Protein AF-A0A8D3B479-F1 (afdb_monomer)

Secondary structure (DSSP, 8-state):
------HHHHHHHHHHHHHHHHHHHHHHHHHHHHHHHHHHHHHHHHHH-TTS---HHHHHHHHHHHHHHHH-GGGS--

pLDDT: mean 74.15, std 15.64, range [37.66, 95.06]

Solvent-accessible surface area (backbone atoms only — not comparable to full-atom values): 4741 Å² total; per-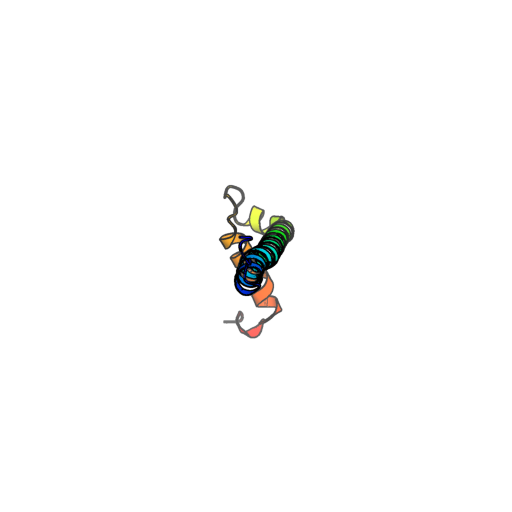residue (Å²): 136,82,85,81,79,56,72,69,58,58,52,55,52,50,52,64,52,50,53,57,49,57,50,47,53,50,50,50,51,52,52,50,51,52,53,51,51,39,64,74,42,38,70,60,47,43,72,75,42,74,88,56,86,84,45,75,64,56,47,51,51,50,51,46,63,68,43,43,57,76,78,43,54,86,80,71,79,124

Sequence (78 aa):
MAPTITAQEHLTLSHKVRKPLVEKLRRERINSSIEQLKCLLAPELVQQQPDSKLEKADVLEMTVFSLLPTLHPNLITE

Structure (mmCIF, N/CA/C/O backbone):
data_AF-A0A8D3B479-F1
#
_entry.id   AF-A0A8D3B479-F1
#
loop_
_atom_site.group_PDB
_atom_site.id
_atom_site.type_symbol
_atom_site.label_atom_id
_atom_site.label_alt_id
_atom_site.label_comp_id
_atom_site.label_asym_id
_atom_site.label_entity_id
_atom_site.label_seq_id
_atom_site.pdbx_PDB_ins_code
_atom_site.Cartn_x
_atom_site.Cartn_y
_atom_site.Cartn_z
_atom_site.occupancy
_atom_site.B_iso_or_equiv
_atom_site.auth_seq_id
_atom_site.auth_comp_id
_atom_site.auth_asym_id
_atom_site.auth_atom_id
_atom_site.pdbx_PDB_model_num
ATOM 1 N N . MET A 1 1 ? 24.624 10.259 -49.939 1.00 39.34 1 MET A N 1
ATOM 2 C CA . MET A 1 1 ? 25.363 10.372 -48.665 1.00 39.34 1 MET A CA 1
ATOM 3 C C . MET A 1 1 ? 24.438 9.878 -47.566 1.00 39.34 1 MET A C 1
ATOM 5 O O . MET A 1 1 ? 23.414 10.508 -47.346 1.00 39.34 1 MET A O 1
ATOM 9 N N . ALA A 1 2 ? 24.695 8.697 -47.001 1.00 37.66 2 ALA A N 1
ATOM 10 C CA . ALA A 1 2 ? 23.842 8.121 -45.961 1.00 37.66 2 ALA A CA 1
ATOM 11 C C . AL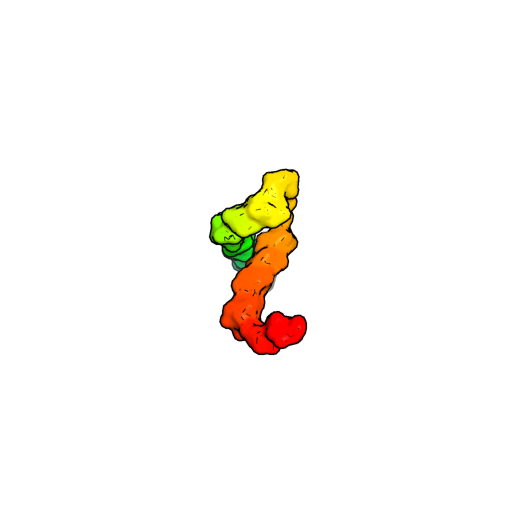A A 1 2 ? 24.157 8.787 -44.610 1.00 37.66 2 ALA A C 1
ATOM 13 O O . ALA A 1 2 ? 25.340 8.964 -44.309 1.00 37.66 2 ALA A O 1
ATOM 14 N N . PRO A 1 3 ? 23.157 9.174 -43.801 1.00 51.72 3 PRO A N 1
ATOM 15 C CA . PRO A 1 3 ? 23.427 9.705 -42.477 1.00 51.72 3 PRO A CA 1
ATOM 16 C C . PRO A 1 3 ? 23.877 8.561 -41.560 1.00 51.72 3 PRO A C 1
ATOM 18 O O . PRO A 1 3 ? 23.130 7.621 -41.290 1.00 51.72 3 PRO A O 1
ATOM 21 N N . THR A 1 4 ? 25.120 8.640 -41.093 1.00 48.91 4 THR A N 1
ATOM 22 C CA 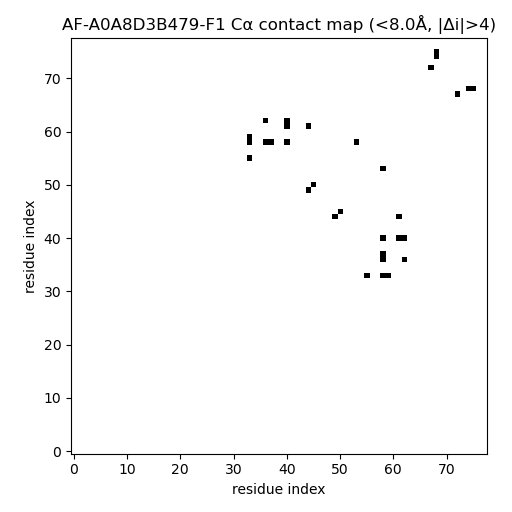. THR A 1 4 ? 25.654 7.793 -40.025 1.00 48.91 4 THR A CA 1
ATOM 23 C C . THR A 1 4 ? 24.937 8.159 -38.729 1.00 48.91 4 THR A C 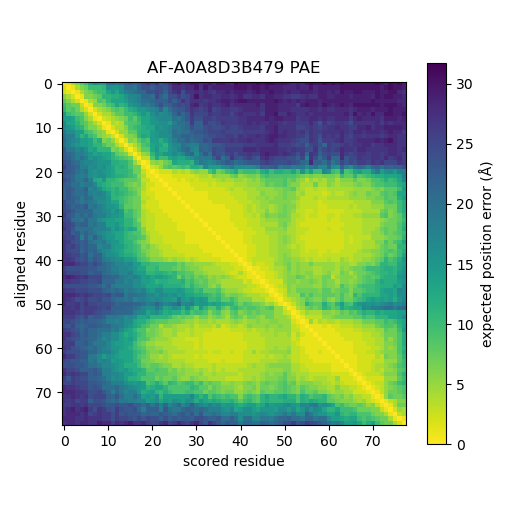1
ATOM 25 O O . THR A 1 4 ? 25.253 9.168 -38.104 1.00 48.91 4 THR A O 1
ATOM 28 N N . ILE A 1 5 ? 23.949 7.356 -38.330 1.00 56.12 5 ILE A N 1
ATOM 29 C CA . ILE A 1 5 ? 23.328 7.462 -37.006 1.00 56.12 5 ILE A CA 1
ATOM 30 C C . ILE A 1 5 ? 24.367 6.974 -35.996 1.00 56.12 5 ILE A C 1
ATOM 32 O O . ILE A 1 5 ? 24.638 5.778 -35.872 1.00 56.12 5 ILE A O 1
ATOM 36 N N . THR A 1 6 ? 25.010 7.918 -35.317 1.00 58.41 6 THR A N 1
ATOM 37 C CA . THR A 1 6 ? 26.049 7.658 -34.322 1.00 58.41 6 THR A CA 1
ATOM 38 C C . THR A 1 6 ? 25.460 6.825 -33.181 1.00 58.41 6 THR A C 1
ATOM 40 O O . THR A 1 6 ? 24.491 7.234 -32.543 1.00 58.41 6 THR A O 1
ATOM 43 N N . ALA A 1 7 ? 26.054 5.664 -32.880 1.00 56.25 7 ALA A N 1
ATOM 44 C CA . ALA A 1 7 ? 25.622 4.726 -31.831 1.00 56.25 7 ALA A CA 1
ATOM 45 C C . ALA A 1 7 ? 25.384 5.370 -30.440 1.00 56.25 7 ALA A C 1
ATOM 47 O O . ALA A 1 7 ? 24.649 4.826 -29.613 1.00 56.25 7 ALA A O 1
ATOM 48 N N . GLN A 1 8 ? 25.952 6.555 -30.198 1.00 54.53 8 GLN A N 1
ATOM 49 C CA . GLN A 1 8 ? 25.702 7.386 -29.020 1.00 54.53 8 GLN A CA 1
ATOM 50 C C . GLN A 1 8 ? 24.233 7.821 -28.871 1.00 54.53 8 GLN A C 1
ATOM 52 O O . GLN A 1 8 ? 23.707 7.799 -27.758 1.00 54.53 8 GLN A O 1
ATOM 57 N N . GLU A 1 9 ? 23.534 8.165 -29.955 1.00 53.81 9 GLU A N 1
ATOM 58 C CA . GLU A 1 9 ? 22.143 8.636 -29.866 1.00 53.81 9 GLU A CA 1
ATOM 59 C C . GLU A 1 9 ? 21.174 7.500 -29.506 1.00 53.81 9 GLU A C 1
ATOM 61 O O . GLU A 1 9 ? 20.293 7.676 -28.659 1.00 53.81 9 GLU A O 1
ATOM 66 N N . HIS A 1 10 ? 21.403 6.297 -30.041 1.00 53.50 10 HIS A N 1
ATOM 67 C CA . HIS A 1 10 ? 20.582 5.117 -29.755 1.00 53.50 10 HIS A CA 1
ATOM 68 C C . HIS A 1 10 ? 20.641 4.701 -28.273 1.00 53.50 10 HIS A C 1
ATOM 70 O O . HIS A 1 10 ? 19.623 4.341 -27.673 1.00 53.50 10 HIS A O 1
ATOM 76 N N . LEU A 1 11 ? 21.812 4.818 -27.637 1.00 52.03 11 LEU A N 1
ATOM 77 C CA . LEU A 1 11 ? 21.975 4.529 -26.210 1.00 52.03 11 LEU A CA 1
ATOM 78 C C . LEU A 1 11 ? 21.219 5.539 -25.336 1.00 52.03 11 LEU A C 1
ATOM 80 O O . LEU A 1 11 ? 20.550 5.140 -24.382 1.00 52.03 11 LEU A O 1
ATOM 84 N N . THR A 1 12 ? 21.240 6.831 -25.674 1.00 52.72 12 THR A N 1
ATOM 85 C CA . THR A 1 12 ? 20.519 7.848 -24.885 1.00 52.72 12 THR A CA 1
ATOM 86 C C . THR A 1 12 ? 18.998 7.713 -24.986 1.00 52.72 12 THR A C 1
ATOM 88 O O . THR A 1 12 ? 18.317 7.843 -23.966 1.00 52.72 12 THR A O 1
ATOM 91 N N . LEU A 1 13 ? 18.459 7.368 -26.163 1.00 52.38 13 LEU A N 1
ATOM 92 C CA . LEU A 1 13 ? 17.041 7.034 -26.345 1.00 52.38 13 LEU A CA 1
ATOM 93 C C . LEU A 1 13 ? 16.663 5.761 -25.578 1.00 52.38 13 LEU A C 1
ATOM 95 O O . LEU A 1 13 ? 15.684 5.753 -24.836 1.00 52.38 13 LEU A O 1
ATOM 99 N N . SER A 1 14 ? 17.485 4.714 -25.653 1.00 51.72 14 SER A N 1
ATOM 100 C CA . SER A 1 14 ? 17.255 3.458 -24.930 1.00 51.72 14 SER A CA 1
ATOM 101 C C . SER A 1 14 ? 17.293 3.632 -23.401 1.00 51.72 14 SER A C 1
ATOM 103 O O . SER A 1 14 ? 16.500 3.017 -22.685 1.00 51.72 14 SER A O 1
ATOM 105 N N . HIS A 1 15 ? 18.159 4.505 -22.873 1.00 52.94 15 HIS A N 1
ATOM 106 C CA . HIS A 1 15 ? 18.187 4.856 -21.446 1.00 52.94 15 HIS A CA 1
ATOM 107 C C . HIS A 1 15 ? 17.001 5.743 -21.030 1.00 52.94 15 HIS A C 1
ATOM 109 O O . HIS A 1 15 ? 16.475 5.570 -19.927 1.00 52.94 15 HIS A O 1
ATOM 115 N N . LYS A 1 16 ? 16.548 6.647 -21.908 1.00 50.84 16 LYS A N 1
ATOM 116 C CA . LYS A 1 16 ? 15.337 7.466 -21.726 1.00 50.84 16 LYS A CA 1
ATOM 117 C C . LYS A 1 16 ? 14.036 6.667 -21.817 1.00 50.84 16 LYS A C 1
ATOM 119 O O . LYS A 1 16 ? 13.042 7.156 -21.308 1.00 50.84 16 LYS A O 1
ATOM 124 N N . VAL A 1 17 ? 14.035 5.469 -22.409 1.00 54.44 17 VAL A N 1
ATOM 125 C CA . VAL A 1 17 ? 12.850 4.591 -22.531 1.00 54.44 17 VAL A CA 1
ATOM 126 C C . VAL A 1 17 ? 12.842 3.460 -21.489 1.00 54.44 17 VAL A C 1
ATOM 128 O O . VAL A 1 17 ? 11.786 3.107 -20.969 1.00 54.44 17 VAL A O 1
ATOM 131 N N . ARG A 1 18 ? 14.005 2.925 -21.088 1.00 56.25 18 ARG A N 1
ATOM 132 C CA . ARG A 1 18 ? 14.083 1.865 -20.057 1.00 56.25 18 ARG A CA 1
A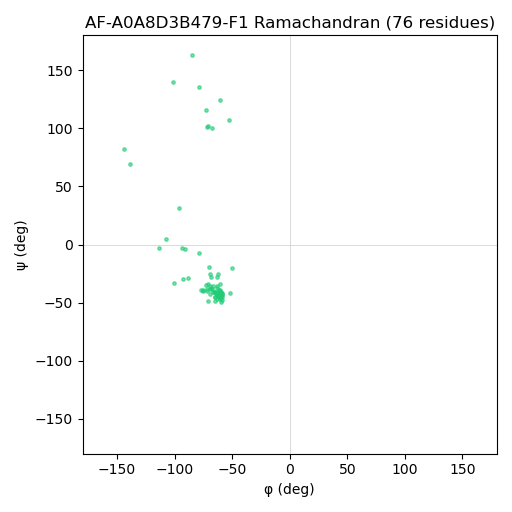TOM 133 C C . ARG A 1 18 ? 13.869 2.377 -18.631 1.00 56.25 18 ARG A C 1
ATOM 135 O O . ARG A 1 18 ? 13.173 1.734 -17.849 1.00 56.25 18 ARG A O 1
ATOM 142 N N . LYS A 1 19 ? 14.426 3.545 -18.290 1.00 55.22 19 LYS A N 1
ATOM 143 C CA . LYS A 1 19 ? 14.223 4.180 -16.976 1.00 55.22 19 LYS A CA 1
ATOM 144 C C . LYS A 1 19 ? 12.748 4.491 -16.661 1.00 55.22 19 LYS A C 1
ATOM 146 O O . LYS A 1 19 ? 12.329 4.155 -15.555 1.00 55.22 19 LYS A O 1
ATOM 151 N N . PRO A 1 20 ? 11.931 5.052 -17.578 1.00 64.75 20 PRO A N 1
ATOM 152 C CA . PRO A 1 20 ? 10.516 5.275 -17.295 1.00 64.75 20 PRO A CA 1
ATOM 153 C C . PRO A 1 20 ? 9.707 3.979 -17.197 1.00 64.75 20 PRO A C 1
ATOM 155 O O . PRO A 1 20 ? 8.712 3.973 -16.482 1.00 64.75 20 PRO A O 1
ATOM 158 N N . LEU A 1 21 ? 10.122 2.875 -17.835 1.00 74.44 21 LEU A N 1
ATOM 159 C CA . LEU A 1 21 ? 9.430 1.590 -17.682 1.00 74.44 21 LEU A CA 1
ATOM 160 C C . LEU A 1 21 ? 9.648 0.981 -16.290 1.00 74.44 21 LEU A C 1
ATOM 162 O O . LEU A 1 21 ? 8.682 0.600 -15.636 1.00 74.44 21 LEU A O 1
ATOM 166 N N . VAL A 1 22 ? 10.896 0.926 -15.814 1.00 80.75 22 VAL A N 1
ATOM 167 C CA . VAL A 1 22 ? 11.207 0.420 -14.461 1.00 80.75 22 VAL A CA 1
ATOM 168 C C . VAL A 1 22 ? 10.509 1.264 -13.399 1.00 80.75 22 VAL A C 1
ATOM 170 O O . VAL A 1 22 ? 9.933 0.737 -12.451 1.00 80.75 22 VAL A O 1
ATOM 173 N N . GLU A 1 23 ? 10.510 2.579 -13.584 1.00 82.94 23 GLU A N 1
ATOM 174 C CA . GLU A 1 23 ? 9.833 3.496 -12.680 1.00 82.94 23 GLU A CA 1
ATOM 175 C C . GLU A 1 23 ? 8.300 3.370 -12.754 1.00 82.94 23 GLU A C 1
ATOM 177 O O . GLU A 1 23 ? 7.631 3.436 -11.723 1.00 82.94 23 GLU A O 1
ATOM 182 N N . LYS A 1 24 ? 7.724 3.112 -13.938 1.00 85.12 24 LYS A N 1
ATOM 183 C CA . LYS A 1 24 ? 6.298 2.781 -14.077 1.00 85.12 24 LYS A CA 1
ATOM 184 C C . LYS A 1 24 ? 5.955 1.517 -13.288 1.00 85.12 24 LYS A C 1
ATOM 186 O O . LYS A 1 24 ? 5.033 1.560 -12.481 1.00 85.12 24 LYS A O 1
ATOM 191 N N . LEU A 1 25 ? 6.727 0.441 -13.451 1.00 86.94 25 LEU A N 1
ATOM 192 C CA . LEU A 1 25 ? 6.525 -0.809 -12.708 1.00 86.94 25 LEU A CA 1
ATOM 193 C C . LEU A 1 25 ? 6.674 -0.604 -11.197 1.00 86.94 25 LEU A C 1
ATOM 195 O O . LEU A 1 25 ? 5.893 -1.140 -10.413 1.00 86.94 25 LEU A O 1
ATOM 199 N N . ARG A 1 26 ? 7.641 0.216 -10.768 1.00 91.25 26 ARG A N 1
ATOM 200 C CA . ARG A 1 26 ? 7.800 0.578 -9.355 1.00 91.25 26 ARG A CA 1
ATOM 201 C C . ARG A 1 26 ? 6.569 1.316 -8.828 1.00 91.25 26 ARG A C 1
ATOM 203 O O . ARG A 1 26 ? 6.088 0.973 -7.749 1.00 91.25 26 ARG A O 1
ATOM 210 N N . ARG A 1 27 ? 6.044 2.293 -9.575 1.00 90.19 27 ARG A N 1
ATOM 211 C CA . ARG A 1 27 ? 4.822 3.031 -9.208 1.00 90.19 27 ARG A CA 1
ATOM 212 C C . ARG A 1 27 ? 3.601 2.124 -9.162 1.00 90.19 27 ARG A C 1
ATOM 214 O O . ARG A 1 27 ? 2.822 2.230 -8.222 1.00 90.19 27 ARG A O 1
ATOM 221 N N . GLU A 1 28 ? 3.445 1.224 -10.128 1.00 91.44 28 GLU A N 1
ATOM 222 C CA . GLU A 1 28 ? 2.358 0.238 -10.137 1.00 91.44 28 GLU A CA 1
ATOM 223 C C . GLU A 1 28 ? 2.443 -0.691 -8.928 1.00 91.44 28 GLU A C 1
ATOM 225 O O . GLU A 1 28 ? 1.447 -0.861 -8.228 1.00 91.44 28 GLU A O 1
ATOM 230 N N . ARG A 1 29 ? 3.637 -1.203 -8.609 1.00 95.06 29 ARG A N 1
ATOM 231 C CA . ARG A 1 29 ? 3.858 -2.016 -7.408 1.00 95.06 29 ARG A CA 1
ATOM 232 C C . ARG A 1 29 ? 3.494 -1.257 -6.132 1.00 95.06 29 ARG A C 1
ATOM 234 O O . ARG A 1 29 ? 2.766 -1.797 -5.311 1.00 95.06 29 ARG A O 1
ATOM 241 N N . ILE A 1 30 ? 3.959 -0.014 -5.976 1.00 93.00 30 ILE A N 1
ATOM 242 C CA . ILE A 1 30 ? 3.635 0.820 -4.805 1.00 93.00 30 ILE A CA 1
ATOM 243 C C . ILE A 1 30 ? 2.122 1.049 -4.708 1.00 93.00 30 ILE A C 1
ATOM 245 O O . ILE A 1 30 ? 1.543 0.855 -3.645 1.00 93.00 30 ILE A O 1
ATOM 249 N N . ASN A 1 31 ? 1.470 1.415 -5.812 1.00 91.81 31 ASN A N 1
ATOM 250 C CA . ASN A 1 31 ? 0.024 1.633 -5.833 1.00 91.81 31 ASN A CA 1
ATOM 251 C C . ASN A 1 31 ? -0.755 0.356 -5.494 1.00 91.81 31 ASN A C 1
ATOM 253 O O . ASN A 1 31 ? -1.704 0.425 -4.722 1.00 91.81 31 ASN A O 1
ATOM 257 N N . SER A 1 32 ? -0.335 -0.797 -6.020 1.00 93.12 32 SER A N 1
ATOM 258 C CA . SER A 1 32 ? -0.944 -2.087 -5.691 1.00 93.12 32 SER A CA 1
ATOM 259 C C . SER A 1 32 ? -0.776 -2.426 -4.211 1.00 93.12 32 SER A C 1
ATOM 261 O O . SER A 1 32 ? -1.734 -2.862 -3.581 1.00 93.12 32 SER A O 1
ATOM 263 N N . SER A 1 33 ? 0.402 -2.182 -3.629 1.00 93.88 33 SER A N 1
ATOM 264 C CA . SER A 1 33 ? 0.620 -2.378 -2.193 1.00 93.88 33 SER A CA 1
ATOM 265 C C . SER A 1 33 ? -0.264 -1.462 -1.345 1.00 93.88 33 SER A C 1
ATOM 267 O O . SER A 1 33 ? -0.823 -1.926 -0.360 1.00 93.88 33 SER A O 1
ATOM 269 N N . ILE A 1 34 ? -0.446 -0.196 -1.732 1.00 90.44 34 ILE A N 1
ATOM 270 C CA . ILE A 1 34 ? -1.340 0.732 -1.017 1.00 90.44 34 ILE A CA 1
ATOM 271 C C . ILE A 1 34 ? -2.801 0.265 -1.101 1.00 90.44 34 ILE A C 1
ATOM 273 O O . ILE A 1 34 ? -3.506 0.309 -0.099 1.00 90.44 34 ILE A O 1
ATOM 277 N N . GLU A 1 35 ? -3.255 -0.225 -2.257 1.00 89.50 35 GLU A N 1
ATOM 278 C CA . GLU A 1 35 ? -4.614 -0.768 -2.395 1.00 89.50 35 GLU A CA 1
ATOM 279 C C . GLU A 1 35 ? -4.808 -2.029 -1.537 1.00 89.50 35 GLU A C 1
ATOM 281 O O . GLU A 1 35 ? -5.821 -2.173 -0.859 1.00 89.50 35 GLU A O 1
ATOM 286 N N . GLN A 1 36 ? -3.808 -2.915 -1.490 1.00 91.75 36 GLN A N 1
ATOM 287 C CA . GLN A 1 36 ? -3.836 -4.090 -0.613 1.00 91.75 36 GLN A CA 1
ATOM 288 C C . GLN A 1 36 ? -3.902 -3.694 0.866 1.00 91.75 36 GLN A C 1
ATOM 290 O O . GLN A 1 36 ? -4.713 -4.250 1.604 1.00 91.75 36 GLN A O 1
ATOM 295 N N . LEU A 1 37 ? -3.098 -2.713 1.294 1.00 90.94 37 LEU A N 1
ATOM 296 C CA . LEU A 1 37 ? -3.150 -2.174 2.657 1.00 90.94 37 LEU A CA 1
ATOM 297 C C . LEU A 1 37 ? -4.534 -1.607 2.972 1.00 90.94 37 LEU A C 1
ATOM 299 O O . LEU A 1 37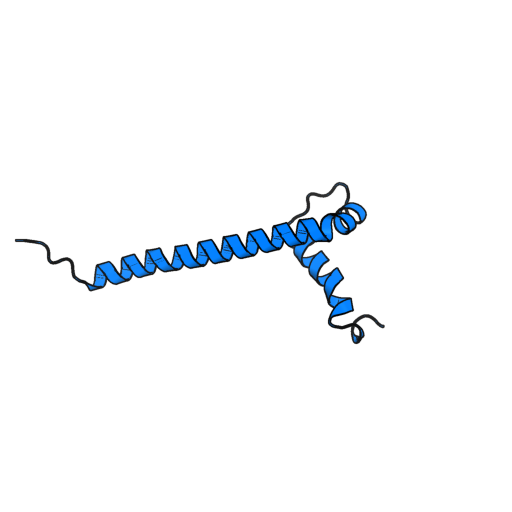 ? -5.085 -1.898 4.029 1.00 90.94 37 LEU A O 1
ATOM 303 N N . LYS A 1 38 ? -5.136 -0.875 2.030 1.00 87.25 38 LYS A N 1
ATOM 304 C CA . LYS A 1 38 ? -6.500 -0.363 2.172 1.00 87.25 38 LYS A CA 1
ATOM 305 C C . LYS A 1 38 ? -7.514 -1.488 2.377 1.00 87.25 38 LYS A C 1
ATOM 307 O O . LYS A 1 38 ? -8.372 -1.353 3.238 1.00 87.25 38 LYS A O 1
ATOM 312 N N . CYS A 1 39 ? -7.421 -2.589 1.630 1.00 87.75 39 CYS A N 1
ATOM 313 C CA . CYS A 1 39 ? -8.312 -3.740 1.810 1.00 87.75 39 CYS A CA 1
ATOM 314 C C . CYS A 1 39 ? -8.115 -4.437 3.163 1.00 87.75 39 CYS A C 1
ATOM 316 O O . CYS A 1 39 ? -9.100 -4.821 3.788 1.00 87.75 39 CYS A O 1
ATOM 318 N N . LEU A 1 40 ? -6.868 -4.593 3.615 1.00 89.00 40 LEU A N 1
ATOM 319 C CA . LEU A 1 40 ? -6.553 -5.223 4.902 1.00 89.00 40 LEU A CA 1
ATOM 320 C C . LEU A 1 40 ? -7.033 -4.377 6.088 1.00 89.00 40 LEU A C 1
ATOM 322 O O . LEU A 1 40 ? -7.548 -4.924 7.056 1.00 89.00 40 LEU A O 1
ATOM 326 N N . LEU A 1 41 ? -6.902 -3.053 5.981 1.00 85.44 41 LEU A N 1
ATOM 327 C CA . LEU A 1 41 ? -7.281 -2.087 7.016 1.00 85.44 41 LEU A CA 1
ATOM 328 C C . LEU A 1 41 ? -8.724 -1.587 6.880 1.00 85.44 41 LEU A C 1
ATOM 330 O O . LEU A 1 41 ? -9.178 -0.811 7.716 1.00 85.44 41 LEU A O 1
ATOM 334 N N . ALA A 1 42 ? -9.457 -1.997 5.837 1.00 80.50 42 ALA A N 1
ATOM 335 C CA . ALA A 1 42 ? -10.814 -1.525 5.563 1.00 80.50 42 ALA A CA 1
ATOM 336 C C . ALA A 1 42 ? -11.767 -1.641 6.770 1.00 80.50 42 ALA A C 1
ATOM 338 O O . ALA A 1 42 ? -12.501 -0.684 7.004 1.00 80.50 42 ALA A O 1
ATOM 339 N N . PRO A 1 43 ? -11.768 -2.731 7.566 1.00 80.19 43 PRO A N 1
ATOM 340 C CA . PRO A 1 43 ? -12.656 -2.836 8.726 1.00 80.19 43 PRO A CA 1
ATOM 341 C C . PRO A 1 43 ? -12.380 -1.771 9.797 1.00 80.19 43 PRO A C 1
ATOM 343 O O . PRO A 1 43 ? -13.315 -1.158 10.308 1.00 80.19 43 PRO A O 1
ATOM 346 N N . GLU A 1 44 ? -11.106 -1.519 10.110 1.00 79.69 44 GLU A N 1
ATOM 347 C CA . GLU A 1 44 ? -10.696 -0.497 11.082 1.00 79.69 44 GLU A CA 1
ATOM 348 C C . GLU A 1 44 ? -10.895 0.916 10.533 1.00 79.69 44 GLU A C 1
ATOM 350 O O . GLU A 1 44 ? -11.420 1.780 11.231 1.00 79.69 44 GLU A O 1
ATOM 355 N N . LEU A 1 45 ? -10.587 1.144 9.256 1.00 75.88 45 LEU A N 1
ATOM 356 C CA . LEU A 1 45 ? -10.789 2.432 8.592 1.00 75.88 45 LEU A CA 1
ATOM 357 C C . LEU A 1 45 ? -12.268 2.825 8.506 1.00 75.88 45 LEU A C 1
ATOM 359 O O . LEU A 1 45 ? -12.599 3.978 8.766 1.00 75.88 45 LEU A O 1
ATOM 363 N N . VAL A 1 46 ? -13.163 1.883 8.186 1.00 72.94 46 VAL A N 1
ATOM 364 C CA . VAL A 1 46 ? -14.617 2.127 8.152 1.00 72.94 46 VAL A CA 1
ATOM 365 C C . VAL A 1 46 ? -15.162 2.409 9.551 1.00 72.94 46 VAL A C 1
ATOM 367 O O . VAL A 1 46 ? -16.052 3.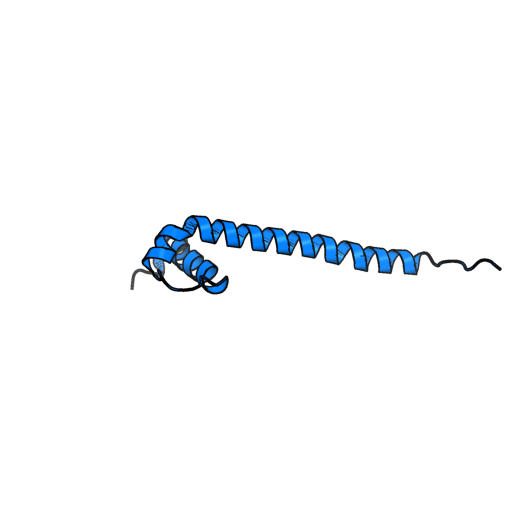240 9.698 1.00 72.94 46 VAL A O 1
ATOM 370 N N . GLN A 1 47 ? -14.626 1.759 10.587 1.00 75.12 47 GLN A N 1
ATOM 371 C CA . GLN A 1 47 ? -15.025 2.041 11.966 1.00 75.12 47 GLN A CA 1
ATOM 372 C C . GLN A 1 47 ? -14.559 3.432 12.427 1.00 75.12 47 GLN A C 1
ATOM 374 O O . GLN A 1 47 ? -15.287 4.110 13.148 1.00 75.12 47 GLN A O 1
ATOM 379 N N . GLN A 1 48 ? -13.360 3.856 12.020 1.00 72.81 48 GLN A N 1
ATOM 380 C CA . GLN A 1 48 ? -12.800 5.158 12.392 1.00 72.81 48 GLN A CA 1
ATOM 381 C C . GLN A 1 48 ? -13.409 6.316 11.585 1.00 72.81 48 GLN A C 1
ATOM 383 O O . GLN A 1 48 ? -13.665 7.376 12.151 1.00 72.81 48 GLN A O 1
ATOM 388 N N . GLN A 1 49 ? -13.659 6.129 10.284 1.00 70.69 49 GLN A N 1
ATOM 389 C CA . GLN A 1 49 ? -14.235 7.147 9.397 1.00 70.69 49 GLN A CA 1
ATOM 390 C C . GLN A 1 49 ? -15.196 6.537 8.353 1.00 70.69 49 GLN A C 1
ATOM 392 O O . GLN A 1 49 ? -14.816 6.341 7.196 1.00 70.69 49 GLN A O 1
ATOM 397 N N . PRO A 1 50 ? -16.461 6.272 8.726 1.00 67.56 50 PRO A N 1
ATOM 398 C CA . PRO A 1 50 ? -17.435 5.611 7.850 1.00 67.56 50 PRO A CA 1
ATOM 399 C C . PRO A 1 50 ? -17.872 6.452 6.636 1.00 67.56 50 PRO A C 1
ATOM 401 O O . PRO A 1 50 ? -18.199 5.885 5.596 1.00 67.56 50 PRO A O 1
ATOM 404 N N . ASP A 1 51 ? -17.838 7.784 6.739 1.00 63.53 51 ASP A N 1
ATOM 405 C CA . ASP A 1 51 ? -18.333 8.712 5.705 1.00 63.53 51 ASP A CA 1
ATOM 406 C C . ASP A 1 51 ? -17.219 9.454 4.943 1.00 63.53 51 ASP A C 1
ATOM 408 O O . ASP A 1 51 ? -17.493 10.324 4.112 1.00 63.53 51 ASP A O 1
ATOM 412 N N . SER A 1 52 ? -15.950 9.135 5.213 1.00 69.12 52 SER A N 1
ATOM 413 C CA . SER A 1 52 ? -14.819 9.884 4.664 1.00 69.12 52 SER A CA 1
ATOM 414 C C . SER A 1 52 ? -14.173 9.178 3.479 1.00 69.12 52 SER A C 1
ATOM 416 O O . SER A 1 52 ? -13.990 7.957 3.448 1.00 69.12 52 SER A O 1
ATOM 418 N N . LYS A 1 53 ? -13.800 9.960 2.464 1.00 74.81 53 LYS A N 1
ATOM 419 C CA . LYS A 1 53 ? -13.081 9.449 1.299 1.00 74.81 53 LYS A CA 1
ATOM 420 C C . LYS A 1 53 ? -11.654 9.111 1.722 1.00 74.81 53 LYS A C 1
ATOM 422 O O . LYS A 1 53 ? -10.814 9.993 1.774 1.00 74.81 53 LYS A O 1
ATOM 427 N N . LEU A 1 54 ? -11.393 7.827 1.945 1.00 75.12 54 LEU A N 1
ATOM 428 C CA . LEU A 1 54 ? -10.064 7.299 2.256 1.00 75.12 54 LEU A CA 1
ATOM 429 C C . LEU A 1 54 ? -9.015 7.723 1.224 1.00 75.12 54 LEU A C 1
ATOM 431 O O . LEU A 1 54 ? -8.995 7.205 0.094 1.00 75.12 54 LEU A O 1
ATOM 435 N N . GLU A 1 55 ? -8.137 8.639 1.620 1.00 84.50 55 GLU A N 1
ATOM 436 C CA . GLU A 1 55 ? -6.997 9.067 0.830 1.00 84.50 55 GLU A CA 1
ATOM 437 C C . GLU A 1 55 ? -5.811 8.118 1.045 1.00 84.50 55 GLU A C 1
ATOM 439 O O . GLU A 1 55 ? -5.746 7.324 1.984 1.00 84.50 55 GLU A O 1
ATOM 444 N N . LYS A 1 56 ? -4.825 8.177 0.143 1.00 85.12 56 LYS A N 1
ATOM 445 C CA . LYS A 1 56 ? -3.616 7.348 0.279 1.00 85.12 56 LYS A CA 1
ATOM 446 C C . LYS A 1 56 ? -2.816 7.694 1.537 1.00 85.12 56 LYS A C 1
ATOM 448 O O . LYS A 1 56 ? -2.119 6.824 2.046 1.00 85.12 56 LYS A O 1
ATOM 453 N N . ALA A 1 57 ? -2.900 8.941 2.002 1.00 87.25 57 ALA A N 1
ATOM 454 C CA . ALA A 1 57 ? -2.267 9.379 3.240 1.00 87.25 57 ALA A CA 1
ATOM 455 C C . ALA A 1 57 ? -2.880 8.664 4.452 1.00 87.25 57 ALA A C 1
ATOM 457 O O . ALA A 1 57 ? -2.130 8.049 5.203 1.00 87.25 57 ALA A O 1
ATOM 458 N N . ASP A 1 58 ? -4.214 8.626 4.558 1.00 85.38 58 ASP A N 1
ATOM 459 C CA . ASP A 1 58 ? -4.915 7.962 5.668 1.00 85.38 58 ASP A CA 1
ATOM 460 C C . ASP A 1 58 ? -4.578 6.470 5.744 1.00 85.38 58 ASP A C 1
ATOM 462 O O . ASP A 1 58 ? -4.323 5.928 6.816 1.00 85.38 58 ASP A O 1
ATOM 466 N N . VAL A 1 59 ? -4.526 5.791 4.590 1.00 87.75 59 VAL A N 1
ATOM 467 C CA . VAL A 1 59 ? -4.156 4.367 4.528 1.00 87.75 59 VAL A CA 1
ATOM 468 C C . VAL A 1 59 ? -2.740 4.146 5.065 1.00 87.75 59 VAL A C 1
ATOM 470 O O . VAL A 1 59 ? -2.501 3.186 5.799 1.00 87.75 59 VAL A O 1
ATOM 473 N N . LEU A 1 60 ? -1.791 5.016 4.708 1.00 90.12 60 LEU A N 1
ATOM 474 C CA . LEU A 1 60 ? -0.408 4.912 5.175 1.00 90.12 60 LEU A CA 1
ATOM 475 C C . LEU A 1 60 ? -0.289 5.227 6.670 1.00 90.12 60 LEU A C 1
ATOM 477 O O . LEU A 1 60 ? 0.406 4.500 7.375 1.00 90.12 60 LEU A O 1
ATOM 481 N N . GLU A 1 61 ? -0.980 6.256 7.155 1.00 87.81 61 GLU A N 1
ATOM 482 C CA . GLU A 1 61 ? -1.001 6.624 8.573 1.00 87.81 61 GLU A CA 1
ATOM 483 C C . GLU A 1 61 ? -1.612 5.512 9.432 1.00 87.81 61 GLU A C 1
ATOM 485 O O . GLU A 1 61 ? -0.988 5.069 10.397 1.00 87.81 61 GLU A O 1
ATOM 490 N N . MET A 1 62 ? -2.761 4.969 9.019 1.00 87.25 62 MET A N 1
ATOM 491 C CA . MET A 1 62 ? -3.391 3.841 9.704 1.00 87.25 62 MET A CA 1
ATOM 492 C C . MET A 1 62 ? -2.477 2.613 9.711 1.00 87.25 62 MET A C 1
ATOM 494 O O . MET A 1 62 ? -2.327 1.963 10.738 1.00 87.25 62 MET A O 1
ATOM 498 N N . THR A 1 63 ? -1.791 2.329 8.598 1.00 89.38 63 THR A N 1
ATOM 499 C CA . THR A 1 63 ? -0.810 1.231 8.542 1.00 89.38 63 THR A CA 1
ATOM 500 C C . THR A 1 63 ? 0.298 1.421 9.581 1.00 89.38 63 THR A C 1
ATOM 502 O O . THR A 1 63 ? 0.697 0.461 10.240 1.00 89.38 63 THR A O 1
ATOM 505 N N . VAL A 1 64 ? 0.801 2.648 9.752 1.00 88.25 64 VAL A N 1
ATOM 506 C CA . VAL A 1 64 ? 1.801 2.949 10.785 1.00 88.25 64 VAL A CA 1
ATOM 507 C C . VAL A 1 64 ? 1.206 2.740 12.173 1.00 88.25 64 VAL A C 1
ATOM 509 O O . VAL A 1 64 ? 1.841 2.074 12.984 1.00 88.25 64 V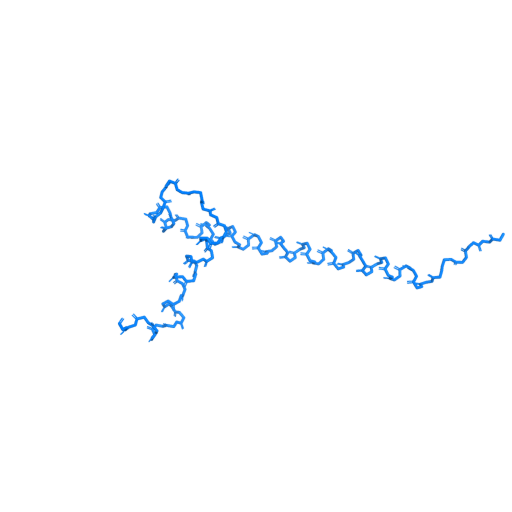AL A O 1
ATOM 512 N N . PHE A 1 65 ? -0.010 3.219 12.436 1.00 85.44 65 PHE A N 1
ATOM 513 C CA . PHE A 1 65 ? -0.683 3.020 13.722 1.00 85.44 65 PHE A CA 1
ATOM 514 C C . PHE A 1 65 ? -0.898 1.535 14.056 1.00 85.44 65 PHE A C 1
ATOM 516 O O . PHE A 1 65 ? -0.649 1.123 15.185 1.00 85.44 65 PHE A O 1
ATOM 523 N N . SER A 1 66 ? -1.275 0.706 13.081 1.00 83.62 66 SER A N 1
ATOM 524 C CA . SER A 1 66 ? -1.463 -0.736 13.287 1.00 83.62 66 SER A CA 1
ATOM 525 C C . SER A 1 66 ? -0.139 -1.488 13.504 1.00 83.62 66 SER A C 1
ATOM 527 O O . SER A 1 66 ? -0.086 -2.461 14.258 1.00 83.62 66 SER A O 1
ATOM 529 N N . LEU A 1 67 ? 0.952 -1.065 12.852 1.00 86.00 67 LEU A N 1
ATOM 530 C CA . LEU A 1 67 ? 2.242 -1.771 12.897 1.00 86.00 67 LEU A CA 1
ATOM 531 C C . LEU A 1 67 ? 3.192 -1.266 13.991 1.00 86.00 67 LEU A C 1
ATOM 533 O O . LEU A 1 67 ? 4.001 -2.048 14.492 1.00 86.00 67 LEU A O 1
ATOM 537 N N . LEU A 1 68 ? 3.115 0.010 14.374 1.00 85.69 68 LEU A N 1
ATOM 538 C CA . LEU A 1 68 ? 4.011 0.624 15.356 1.00 85.69 68 LEU A CA 1
ATOM 539 C C . LEU A 1 68 ? 3.967 -0.082 16.727 1.00 85.69 68 LEU A C 1
ATOM 541 O O . LEU A 1 68 ? 5.046 -0.414 17.221 1.00 85.69 68 LEU A O 1
ATOM 545 N N . PRO A 1 69 ? 2.795 -0.429 17.303 1.00 82.88 69 PRO A N 1
ATOM 546 C CA . PRO A 1 69 ? 2.729 -1.211 18.539 1.00 82.88 69 PRO A CA 1
ATOM 547 C C . PRO A 1 69 ? 3.377 -2.589 18.415 1.00 82.88 69 PRO A C 1
ATOM 549 O O . PRO A 1 69 ? 3.976 -3.087 19.364 1.00 82.88 69 PRO A O 1
ATOM 552 N N . THR A 1 70 ? 3.278 -3.200 17.233 1.00 82.94 70 THR A N 1
ATOM 553 C CA . THR A 1 70 ? 3.801 -4.546 16.975 1.00 82.94 70 THR A CA 1
ATOM 554 C C . THR A 1 70 ? 5.325 -4.542 16.835 1.00 82.94 70 THR A C 1
ATOM 556 O O . THR A 1 70 ? 5.994 -5.458 17.307 1.00 82.94 70 THR A O 1
ATOM 559 N N . LEU A 1 71 ? 5.888 -3.521 16.183 1.00 82.75 71 LEU A N 1
ATOM 560 C CA . LEU A 1 71 ? 7.327 -3.428 15.911 1.00 82.75 71 LEU A CA 1
ATOM 561 C C . LEU A 1 71 ? 8.107 -2.739 17.036 1.00 82.75 71 LEU A C 1
ATOM 563 O O . LEU A 1 71 ? 9.283 -3.035 17.238 1.00 82.75 71 LEU A O 1
ATOM 567 N N . HIS A 1 72 ? 7.466 -1.827 17.763 1.00 80.12 72 HIS A N 1
ATOM 568 C CA . HIS A 1 72 ? 8.069 -1.038 18.831 1.00 80.12 72 HIS A CA 1
ATOM 569 C C . HIS A 1 72 ? 7.113 -0.904 20.030 1.00 80.12 72 HIS A C 1
ATOM 571 O O . HIS A 1 72 ? 6.651 0.194 20.347 1.00 80.12 72 HIS A O 1
ATOM 577 N N . PRO A 1 73 ? 6.859 -2.002 20.764 1.00 72.31 73 PRO A N 1
ATOM 578 C CA . PRO A 1 73 ? 5.935 -1.989 21.900 1.00 72.31 73 PRO A CA 1
ATOM 579 C C . PRO A 1 73 ? 6.378 -1.048 23.033 1.00 72.31 73 PRO A C 1
ATOM 581 O O . PRO A 1 73 ? 5.545 -0.534 23.765 1.00 72.31 73 PRO A O 1
ATOM 584 N N . ASN A 1 74 ? 7.680 -0.767 23.157 1.00 71.94 74 ASN A N 1
ATOM 585 C CA . ASN A 1 74 ? 8.231 0.071 24.230 1.00 71.94 74 ASN A CA 1
ATOM 586 C C . ASN A 1 74 ? 8.051 1.587 24.013 1.00 71.94 74 ASN A C 1
ATOM 588 O O . ASN A 1 74 ? 8.403 2.357 24.898 1.00 71.94 74 ASN A O 1
ATOM 592 N N . LEU A 1 75 ? 7.562 2.029 22.846 1.00 63.38 75 LEU A N 1
ATOM 593 C CA . LEU A 1 75 ? 7.333 3.452 22.537 1.00 63.38 75 LEU A CA 1
ATOM 594 C C . LEU A 1 75 ? 5.896 3.916 22.846 1.00 63.38 75 LEU A C 1
ATOM 596 O O . LEU A 1 75 ? 5.597 5.089 22.656 1.00 63.38 75 LEU A O 1
ATOM 600 N N . ILE A 1 76 ? 5.013 3.013 23.293 1.00 60.91 76 ILE A N 1
ATOM 601 C CA . ILE A 1 76 ? 3.572 3.279 23.486 1.00 60.91 76 ILE A CA 1
ATOM 602 C C . ILE A 1 76 ? 3.166 3.219 24.976 1.00 60.91 76 ILE A C 1
ATOM 604 O O . ILE A 1 76 ? 2.022 3.491 25.319 1.00 60.91 76 ILE A O 1
ATOM 6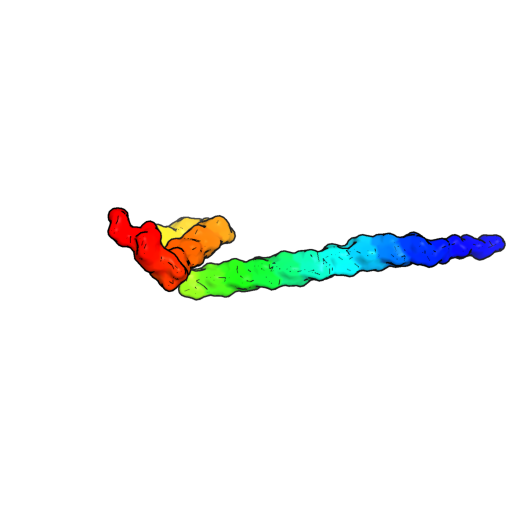08 N N . THR A 1 77 ? 4.094 2.897 25.883 1.00 51.66 77 THR A N 1
ATOM 609 C CA . THR A 1 77 ? 3.808 2.631 27.310 1.00 51.66 77 THR A CA 1
ATOM 610 C C . THR A 1 77 ? 4.021 3.835 28.244 1.00 51.66 77 THR A C 1
ATOM 612 O O . THR A 1 77 ? 4.374 3.632 29.401 1.00 51.66 77 THR A O 1
ATOM 615 N N . GLU A 1 78 ? 3.813 5.072 27.791 1.00 48.09 78 GLU A N 1
ATOM 616 C CA . GLU A 1 78 ? 3.854 6.263 28.670 1.00 48.09 78 GLU A CA 1
ATOM 617 C C . GLU A 1 78 ? 2.496 6.971 28.713 1.00 48.09 78 GLU A C 1
ATOM 619 O O . GLU A 1 78 ? 1.957 7.281 27.625 1.00 48.09 78 GLU A O 1
#

Foldseek 3Di:
DDDDPPPVVVVVVVCVVVVVVVVVVVVVVVVVVLVVLCVVCVVVCCVVPVPDDDDSVNSVVVVCVVCVCVVPVPVPPD

Radius of gyration: 22.45 Å; Cα contacts (8 Å, |Δi|>4): 16; chains: 1; bounding box: 44×16×77 Å

Organism: Scophthalmus maximus (NCBI:txid52904)

Mean predicted aligned error: 12.52 Å

InterPro domains:
  IPR011598 Myc-type, basic helix-loop-helix (bHLH) domain [PF00010] (16-64)
  IPR011598 Myc-type, basic helix-loop-helix (bHLH) domain [PS50888] (14-70)
  IPR011598 Myc-type, basic helix-loop-helix (bHLH) domain [SM00353] (20-73)
  IPR036638 Helix-loop-helix DNA-binding domain superfamily [G3DSA:4.10.280.10] (9-70)
  IPR036638 Helix-loop-helix DNA-binding domain superfamily [SSF47459] (15-64)
  IPR050370 Hairy and Enhancer of Split/HEY-related [PTHR10985] (15-72)